Protein AF-A0A4Y2JZS1-F1 (afdb_monomer_lite)

Radius of gyration: 12.82 Å; chains: 1; bounding box: 27×29×31 Å

pLDDT: mean 78.24, std 15.92, range [42.5, 94.31]

Sequence (75 aa):
RDPAAPRVTKSVFVRVTRQFLGEEVTPEFSFGGQELTSAVLHQLRALFARAQSMAVRRRRRTVIDTDVILSFPEI

Structure (mmCIF, N/CA/C/O backbone):
data_AF-A0A4Y2JZS1-F1
#
_entry.id   AF-A0A4Y2JZS1-F1
#
loop_
_atom_site.group_PDB
_atom_site.id
_atom_site.type_symbol
_atom_site.label_atom_id
_atom_site.label_alt_id
_atom_site.label_comp_id
_atom_site.label_asym_id
_atom_site.label_entity_id
_atom_site.label_seq_id
_atom_site.pdbx_PDB_ins_code
_atom_site.Cartn_x
_atom_site.Cartn_y
_atom_site.Cartn_z
_atom_site.occupancy
_atom_site.B_iso_or_equiv
_atom_site.auth_seq_id
_atom_site.auth_comp_id
_atom_site.auth_asym_id
_atom_site.auth_atom_id
_atom_site.pdbx_PDB_model_num
ATOM 1 N N . ARG A 1 1 ? 8.357 3.510 12.041 1.00 57.88 1 ARG A N 1
ATOM 2 C CA . ARG A 1 1 ? 7.075 2.847 11.694 1.00 57.88 1 ARG A CA 1
ATOM 3 C C . ARG A 1 1 ? 6.077 3.257 12.758 1.00 57.88 1 ARG A C 1
ATOM 5 O O . ARG A 1 1 ? 6.327 2.940 13.910 1.00 57.88 1 ARG A O 1
ATOM 12 N N . ASP A 1 2 ? 5.033 3.994 12.397 1.00 67.56 2 ASP A N 1
ATOM 13 C CA . ASP A 1 2 ? 3.956 4.332 13.330 1.00 67.56 2 ASP A CA 1
ATOM 14 C C . ASP A 1 2 ? 3.198 3.040 13.712 1.00 67.56 2 ASP A C 1
ATOM 16 O O . ASP A 1 2 ? 2.657 2.382 12.818 1.00 67.56 2 ASP A O 1
ATOM 20 N N . PRO A 1 3 ? 3.189 2.620 14.992 1.00 69.25 3 PRO A N 1
ATOM 21 C CA . PRO A 1 3 ? 2.474 1.421 15.427 1.00 69.25 3 PRO A CA 1
ATOM 22 C C . PRO A 1 3 ? 0.948 1.559 15.310 1.00 69.25 3 PRO A C 1
ATOM 24 O O . PRO A 1 3 ? 0.247 0.546 15.315 1.00 69.25 3 PRO A O 1
ATOM 27 N N . ALA A 1 4 ? 0.423 2.781 15.181 1.00 77.44 4 ALA A N 1
ATOM 28 C CA . ALA A 1 4 ? -0.993 3.039 14.956 1.00 77.44 4 ALA A CA 1
ATOM 29 C C . ALA A 1 4 ? -1.399 2.945 13.477 1.00 77.44 4 ALA A C 1
ATOM 31 O O . ALA A 1 4 ? -2.600 2.856 13.194 1.00 77.44 4 ALA A O 1
ATOM 32 N N . ALA A 1 5 ? -0.433 2.920 12.550 1.00 83.38 5 ALA A N 1
ATOM 33 C CA . ALA A 1 5 ? -0.712 2.846 11.124 1.00 83.38 5 ALA A CA 1
ATOM 34 C C . ALA A 1 5 ? -1.457 1.544 10.770 1.00 83.38 5 ALA A C 1
ATOM 36 O O . ALA A 1 5 ? -1.076 0.460 11.232 1.00 83.38 5 ALA A O 1
ATOM 37 N N . PRO A 1 6 ? -2.498 1.611 9.921 1.00 92.12 6 PRO A N 1
ATOM 38 C CA . PRO A 1 6 ? -3.213 0.429 9.468 1.00 92.12 6 PRO A CA 1
ATOM 39 C C . PRO A 1 6 ? -2.273 -0.596 8.830 1.00 92.12 6 PRO A C 1
ATOM 41 O O . PRO A 1 6 ? -1.391 -0.259 8.039 1.00 92.12 6 PRO A O 1
ATOM 44 N N . ARG A 1 7 ? -2.452 -1.872 9.169 1.00 93.62 7 ARG A N 1
ATOM 45 C CA . ARG A 1 7 ? -1.600 -2.952 8.660 1.00 93.62 7 ARG A CA 1
ATOM 46 C C . ARG A 1 7 ? -1.882 -3.206 7.180 1.00 93.62 7 ARG A C 1
ATOM 48 O O . ARG A 1 7 ? -3.040 -3.343 6.794 1.00 93.62 7 ARG A O 1
ATOM 55 N N . VAL A 1 8 ? -0.827 -3.345 6.380 1.00 91.31 8 VAL A N 1
ATOM 56 C CA . VAL A 1 8 ? -0.900 -3.910 5.024 1.00 91.31 8 VAL A CA 1
ATOM 57 C C . VAL A 1 8 ? -0.605 -5.401 5.140 1.00 91.31 8 VAL A C 1
ATOM 59 O O . VAL A 1 8 ? 0.461 -5.789 5.620 1.00 91.31 8 VAL A O 1
ATOM 62 N N . THR A 1 9 ? -1.560 -6.248 4.767 1.00 91.12 9 THR A N 1
ATOM 63 C CA . THR A 1 9 ? -1.368 -7.702 4.811 1.00 91.12 9 THR A CA 1
ATOM 64 C C . THR A 1 9 ? -0.506 -8.166 3.638 1.00 91.12 9 THR A C 1
ATOM 66 O O . THR A 1 9 ? -0.461 -7.520 2.591 1.00 91.12 9 THR A O 1
ATOM 69 N N . LYS A 1 10 ? 0.148 -9.328 3.779 1.00 87.31 10 LYS A N 1
ATOM 70 C CA . LYS A 1 10 ? 0.918 -9.939 2.682 1.00 87.31 10 LYS A CA 1
ATOM 71 C C . LYS A 1 10 ? 0.051 -10.159 1.437 1.00 87.31 10 LYS A C 1
ATOM 73 O O . LYS A 1 10 ? 0.520 -9.937 0.331 1.00 87.31 10 LYS A O 1
ATOM 78 N N . SER A 1 11 ? -1.210 -10.553 1.613 1.00 86.69 11 SER A N 1
ATOM 79 C CA . SER A 1 11 ? -2.132 -10.789 0.499 1.00 86.69 11 SER A CA 1
ATOM 80 C C . SER A 1 11 ? -2.469 -9.509 -0.270 1.00 86.69 11 SER A C 1
ATOM 82 O O . SER A 1 11 ? -2.398 -9.517 -1.495 1.00 86.69 11 SER A O 1
ATOM 84 N N . VAL A 1 12 ? -2.758 -8.405 0.431 1.00 88.19 12 VAL A N 1
ATOM 85 C CA . VAL A 1 12 ? -2.970 -7.087 -0.192 1.00 88.19 12 VAL A CA 1
ATOM 86 C C . VAL A 1 12 ? -1.694 -6.622 -0.888 1.00 88.19 12 VAL A C 1
ATOM 88 O O . VAL A 1 12 ? -1.747 -6.213 -2.041 1.00 88.19 12 VAL A O 1
ATOM 91 N N . PHE A 1 13 ? -0.539 -6.748 -0.226 1.00 86.88 13 PHE A N 1
ATOM 92 C CA . PHE A 1 13 ? 0.750 -6.374 -0.805 1.00 86.88 13 PHE A CA 1
ATOM 93 C C . PHE A 1 13 ? 1.015 -7.094 -2.132 1.00 86.88 13 PHE A C 1
ATOM 95 O O . PHE A 1 13 ? 1.244 -6.443 -3.143 1.00 86.88 13 PHE A O 1
ATOM 102 N N . VAL A 1 14 ? 0.913 -8.427 -2.150 1.00 84.19 14 VAL A N 1
ATOM 103 C CA . VAL A 1 14 ? 1.178 -9.234 -3.351 1.00 84.19 14 VAL A CA 1
ATOM 104 C C . VAL A 1 14 ? 0.205 -8.906 -4.481 1.00 84.19 14 VAL A C 1
ATOM 106 O O . VAL A 1 14 ? 0.649 -8.693 -5.605 1.00 84.19 14 VAL A O 1
ATOM 109 N N . ARG A 1 15 ? -1.106 -8.836 -4.205 1.00 85.31 15 ARG A N 1
ATOM 110 C CA . ARG A 1 15 ? -2.106 -8.528 -5.242 1.00 85.31 15 ARG A CA 1
ATOM 111 C C . ARG A 1 15 ? -1.877 -7.157 -5.867 1.00 85.31 15 ARG A C 1
ATOM 113 O O . ARG A 1 15 ? -1.859 -7.041 -7.086 1.00 85.31 15 ARG A O 1
ATOM 120 N N . VAL A 1 16 ? -1.672 -6.139 -5.034 1.00 84.00 16 VAL A N 1
ATOM 121 C CA . VAL A 1 16 ? -1.465 -4.760 -5.490 1.00 84.00 16 VAL A CA 1
ATOM 122 C C . VAL A 1 16 ? -0.166 -4.635 -6.265 1.00 84.00 16 VAL A C 1
ATOM 124 O O . VAL A 1 16 ? -0.157 -4.002 -7.309 1.00 84.00 16 VAL A O 1
ATOM 127 N N . THR A 1 17 ? 0.923 -5.244 -5.792 1.00 81.25 17 THR A N 1
ATOM 128 C CA . THR A 1 17 ? 2.197 -5.222 -6.516 1.00 81.25 17 THR A CA 1
ATOM 129 C C . THR A 1 17 ? 2.070 -5.884 -7.887 1.00 81.25 17 THR A C 1
ATOM 131 O O . THR A 1 17 ? 2.528 -5.294 -8.857 1.00 81.25 17 THR A O 1
ATOM 134 N N . ARG A 1 18 ? 1.381 -7.029 -7.998 1.00 79.75 18 ARG A N 1
ATOM 135 C CA . ARG A 1 18 ? 1.110 -7.675 -9.297 1.00 79.75 18 ARG A CA 1
ATOM 136 C C . ARG A 1 18 ? 0.303 -6.771 -10.231 1.00 79.75 18 ARG A C 1
ATOM 138 O O . ARG A 1 18 ? 0.716 -6.531 -11.358 1.00 79.75 18 ARG A O 1
ATOM 145 N N . GLN A 1 19 ? -0.796 -6.200 -9.731 1.00 79.38 19 GLN A N 1
ATOM 146 C CA . GLN A 1 19 ? -1.624 -5.269 -10.503 1.00 79.38 19 GLN A CA 1
ATOM 147 C C . GLN A 1 19 ? -0.834 -4.026 -10.946 1.00 79.38 19 GLN A C 1
ATOM 149 O O . GLN A 1 19 ? -0.988 -3.567 -12.072 1.00 79.38 19 GLN A O 1
ATOM 154 N N . PHE A 1 20 ? 0.017 -3.487 -10.071 1.00 77.44 20 PHE A N 1
ATOM 155 C CA . PHE A 1 20 ? 0.831 -2.303 -10.346 1.00 77.44 20 PHE A CA 1
ATOM 156 C C . PHE A 1 20 ? 1.899 -2.557 -11.418 1.00 77.44 20 PHE A C 1
ATOM 158 O O . PHE A 1 20 ? 2.208 -1.659 -12.194 1.00 77.44 20 PHE A O 1
ATOM 165 N N . LEU A 1 21 ? 2.455 -3.769 -11.469 1.00 76.62 21 LEU A N 1
ATOM 166 C CA . LEU A 1 21 ? 3.451 -4.172 -12.465 1.00 76.62 21 LEU A CA 1
ATOM 167 C C . LEU A 1 21 ? 2.842 -4.544 -13.825 1.00 76.62 21 LEU A C 1
ATOM 169 O O . LEU A 1 21 ? 3.587 -4.795 -14.767 1.00 76.62 21 LEU A O 1
ATOM 173 N N . GLY A 1 22 ? 1.510 -4.576 -13.943 1.00 69.94 22 GLY A N 1
ATOM 174 C CA . GLY A 1 22 ? 0.836 -5.002 -15.171 1.00 69.94 22 GLY A CA 1
ATOM 175 C C . GLY A 1 22 ? 1.023 -6.489 -15.480 1.00 69.94 22 GLY A C 1
ATOM 176 O O . GLY A 1 22 ? 0.805 -6.904 -16.615 1.00 69.94 22 GLY A O 1
ATOM 177 N N . GLU A 1 23 ? 1.429 -7.294 -14.493 1.00 62.78 23 GLU A N 1
ATOM 178 C CA . GLU A 1 23 ? 1.527 -8.740 -14.658 1.00 62.78 23 GLU A CA 1
ATOM 179 C C . GLU A 1 23 ? 0.111 -9.323 -14.669 1.00 62.78 23 GLU A C 1
ATOM 181 O O . GLU A 1 23 ? -0.615 -9.243 -13.668 1.00 62.78 23 GLU A O 1
ATOM 186 N N . GLU A 1 24 ? -0.299 -9.911 -15.801 1.00 50.59 24 GLU A N 1
ATOM 187 C CA . GLU A 1 24 ? -1.470 -10.787 -15.826 1.00 50.59 24 GLU A CA 1
ATOM 188 C C . GLU A 1 24 ? -1.324 -11.802 -14.696 1.00 50.59 24 GLU A C 1
ATOM 190 O O . GLU A 1 24 ? -0.253 -12.377 -14.496 1.00 50.59 24 GLU A O 1
ATOM 195 N N . VAL A 1 25 ? -2.394 -11.964 -13.918 1.00 48.28 25 VAL A N 1
ATOM 196 C CA . VAL A 1 25 ? -2.434 -12.682 -12.641 1.00 48.28 25 VAL A CA 1
ATOM 197 C C . VAL A 1 25 ? -2.228 -14.183 -12.871 1.00 48.28 25 VAL A C 1
ATOM 199 O O . VAL A 1 25 ? -3.134 -14.989 -12.691 1.00 48.28 25 VAL A O 1
ATOM 202 N N . THR A 1 26 ? -1.026 -14.582 -13.268 1.00 44.19 26 THR A N 1
ATOM 203 C CA . THR A 1 26 ? -0.612 -15.973 -13.318 1.00 44.19 26 THR A CA 1
ATOM 204 C C . THR A 1 26 ? -0.333 -16.419 -11.877 1.00 44.19 26 THR A C 1
ATOM 206 O O . THR A 1 26 ? 0.377 -15.742 -11.118 1.00 44.19 26 THR A O 1
ATOM 209 N N . PRO A 1 27 ? -0.930 -17.533 -11.416 1.00 48.78 27 PRO A N 1
ATOM 210 C CA . PRO A 1 27 ? -0.758 -18.012 -10.042 1.00 48.78 27 PRO A CA 1
ATOM 211 C C . PRO A 1 27 ? 0.696 -18.364 -9.692 1.00 48.78 27 PRO A C 1
ATOM 213 O O . PRO A 1 27 ? 1.038 -18.444 -8.514 1.00 48.78 27 PRO A O 1
ATOM 216 N N . GLU A 1 28 ? 1.547 -18.530 -10.702 1.00 45.97 28 GLU A N 1
ATOM 217 C CA . GLU A 1 28 ? 2.877 -19.139 -10.625 1.00 45.97 28 GLU A CA 1
ATOM 218 C C . GLU A 1 28 ? 4.009 -18.154 -10.302 1.00 45.97 28 GLU A C 1
ATOM 220 O O . GLU A 1 28 ? 5.157 -18.566 -10.133 1.00 45.97 28 GLU A O 1
ATOM 225 N N . PHE A 1 29 ? 3.711 -16.861 -10.136 1.00 48.66 29 PHE A N 1
ATOM 226 C CA . PHE A 1 29 ? 4.734 -15.869 -9.811 1.00 48.66 29 PHE A CA 1
ATOM 227 C C . PHE A 1 29 ? 5.253 -16.023 -8.374 1.00 48.66 29 PHE A C 1
ATOM 229 O O . PHE A 1 29 ? 4.745 -15.425 -7.415 1.00 48.66 29 PHE A O 1
ATOM 236 N N . SER A 1 30 ? 6.309 -16.824 -8.245 1.00 47.53 30 SER A N 1
ATOM 237 C CA . SER A 1 30 ? 7.383 -16.571 -7.290 1.00 47.53 30 SER A CA 1
ATOM 238 C C . SER A 1 30 ? 7.989 -15.205 -7.628 1.00 47.53 30 SER A C 1
ATOM 240 O O . SER A 1 30 ? 8.127 -14.883 -8.803 1.00 47.53 30 SER A O 1
ATOM 242 N N . PHE A 1 31 ? 8.360 -14.395 -6.630 1.00 52.03 31 PHE A N 1
ATOM 243 C CA . PHE A 1 31 ? 9.162 -13.166 -6.802 1.00 52.03 31 PHE A CA 1
ATOM 244 C C . PHE A 1 31 ? 10.581 -13.515 -7.320 1.00 52.03 31 PHE A C 1
ATOM 246 O O . PHE A 1 31 ? 11.577 -13.277 -6.646 1.00 52.03 31 PHE A O 1
ATOM 253 N N . GLY A 1 32 ? 10.676 -14.202 -8.456 1.00 42.50 32 GLY A N 1
ATOM 254 C CA . GLY A 1 32 ? 11.799 -15.049 -8.847 1.00 42.50 32 GLY A CA 1
ATOM 255 C C . GLY A 1 32 ? 12.473 -14.606 -10.136 1.00 42.50 32 GLY A C 1
ATOM 256 O O . GLY A 1 32 ? 12.786 -15.454 -10.962 1.00 42.50 32 GLY A O 1
ATOM 257 N N . GLY A 1 33 ? 12.693 -13.302 -10.323 1.00 46.34 33 GLY A N 1
ATOM 258 C CA . GLY A 1 33 ? 13.564 -12.837 -11.409 1.00 46.34 33 GLY A CA 1
ATOM 259 C C . GLY A 1 33 ? 13.459 -11.360 -11.769 1.00 46.34 33 GLY A C 1
ATOM 260 O O . GLY A 1 33 ? 14.445 -10.791 -12.227 1.00 46.34 33 GLY A O 1
ATOM 261 N N . GLN A 1 34 ? 12.313 -10.714 -11.534 1.00 51.91 34 GLN A N 1
ATOM 262 C CA . GLN A 1 34 ? 12.188 -9.274 -11.752 1.00 51.91 34 GLN A CA 1
ATOM 263 C C . GLN A 1 34 ? 12.528 -8.527 -10.460 1.00 51.91 34 GLN A C 1
ATOM 265 O O . GLN A 1 34 ? 11.759 -8.506 -9.497 1.00 51.91 34 GLN A O 1
ATOM 270 N N . GLU A 1 35 ? 13.723 -7.947 -10.413 1.00 60.03 35 GLU A N 1
ATOM 271 C CA . GLU A 1 35 ? 14.1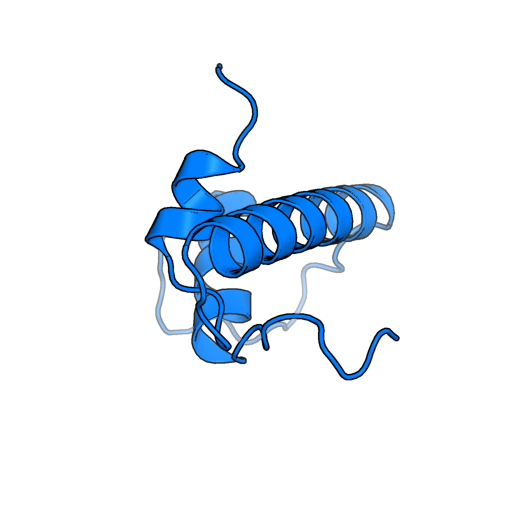17 -7.081 -9.311 1.00 60.03 35 GLU A CA 1
ATOM 272 C C . GLU A 1 35 ? 13.242 -5.820 -9.344 1.00 60.03 35 GLU A C 1
ATOM 274 O O . GLU A 1 35 ? 13.223 -5.081 -10.332 1.00 60.03 35 GLU A O 1
ATOM 279 N N . LEU A 1 36 ? 12.477 -5.579 -8.273 1.00 68.75 36 LEU A N 1
ATOM 280 C CA . LEU A 1 36 ? 11.718 -4.339 -8.138 1.00 68.75 36 LEU A CA 1
ATOM 281 C C . LEU A 1 36 ? 12.718 -3.186 -8.140 1.00 68.75 36 LEU A C 1
ATOM 283 O O . LEU A 1 36 ? 13.474 -3.012 -7.182 1.00 68.75 36 LEU A O 1
ATOM 287 N N . THR A 1 37 ? 12.713 -2.386 -9.205 1.00 77.62 37 THR A N 1
ATOM 288 C CA . THR A 1 37 ? 13.599 -1.225 -9.279 1.00 77.62 37 THR A CA 1
ATOM 289 C C . THR A 1 37 ? 13.332 -0.295 -8.092 1.00 77.62 37 THR A C 1
ATOM 291 O O . THR A 1 37 ? 12.218 -0.221 -7.560 1.00 77.62 37 THR A O 1
ATOM 294 N N . SER A 1 38 ? 14.348 0.461 -7.673 1.00 76.38 38 SER A N 1
ATOM 295 C CA . SER A 1 38 ? 14.206 1.440 -6.584 1.00 76.38 38 SER A CA 1
ATOM 296 C C . SER A 1 38 ? 13.033 2.410 -6.821 1.00 76.38 38 SER A C 1
ATOM 298 O O . SER A 1 38 ? 12.294 2.741 -5.891 1.00 76.38 38 SER A O 1
ATOM 300 N N . ALA A 1 39 ? 12.794 2.785 -8.084 1.00 78.38 39 ALA A N 1
ATOM 301 C CA . ALA A 1 39 ? 11.668 3.620 -8.492 1.00 78.38 39 ALA A CA 1
ATOM 302 C C . ALA A 1 39 ? 10.308 2.944 -8.237 1.00 78.38 39 ALA A C 1
ATOM 304 O O . ALA A 1 39 ? 9.422 3.558 -7.640 1.00 78.38 39 ALA A O 1
ATOM 305 N N . VAL A 1 40 ? 10.158 1.668 -8.607 1.00 79.50 40 VAL A N 1
ATOM 306 C CA . VAL A 1 40 ? 8.930 0.891 -8.362 1.00 79.50 40 VAL A CA 1
ATOM 307 C C . VAL A 1 40 ? 8.686 0.712 -6.864 1.00 79.50 40 VAL A C 1
ATOM 309 O O . VAL A 1 40 ? 7.573 0.925 -6.380 1.00 79.50 40 VAL A O 1
ATOM 312 N N . LEU A 1 41 ? 9.727 0.395 -6.089 1.00 83.00 41 LEU A N 1
ATOM 313 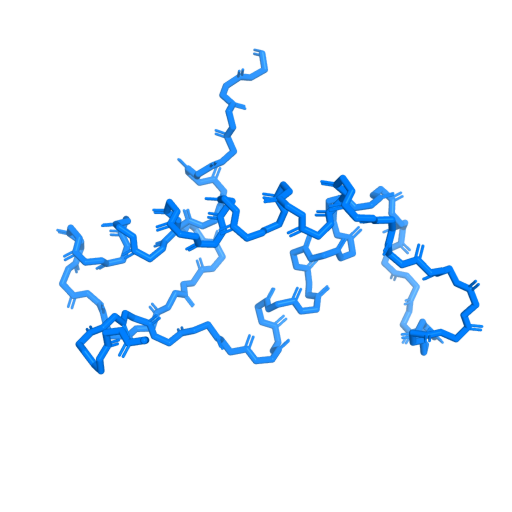C CA . LEU A 1 41 ? 9.621 0.297 -4.630 1.00 83.00 41 LEU A CA 1
ATOM 314 C C . LEU A 1 41 ? 9.191 1.622 -3.996 1.00 83.00 41 LEU A C 1
ATOM 316 O O . LEU A 1 41 ? 8.388 1.628 -3.060 1.00 83.00 41 LEU A O 1
ATOM 320 N N . HIS A 1 42 ? 9.713 2.744 -4.489 1.00 85.50 42 HIS A N 1
ATOM 321 C CA . HIS A 1 42 ? 9.328 4.069 -4.018 1.00 85.50 42 HIS A CA 1
ATOM 322 C C . HIS A 1 42 ? 7.852 4.371 -4.320 1.00 85.50 42 HIS A C 1
ATOM 324 O O . HIS A 1 42 ? 7.121 4.821 -3.435 1.00 85.50 42 HIS A O 1
ATOM 330 N N . GLN A 1 43 ? 7.385 4.058 -5.530 1.00 85.56 43 GLN A N 1
ATOM 331 C CA . GLN A 1 43 ? 5.984 4.234 -5.922 1.00 85.56 43 GLN A CA 1
ATOM 332 C C . GLN A 1 43 ? 5.036 3.355 -5.097 1.00 85.56 43 GLN A C 1
ATOM 334 O O . GLN A 1 43 ? 4.045 3.861 -4.569 1.00 85.56 43 GLN A O 1
ATOM 339 N N . LEU A 1 44 ? 5.367 2.075 -4.894 1.00 86.44 44 LEU A N 1
ATOM 340 C CA . LEU A 1 44 ? 4.585 1.169 -4.046 1.00 86.44 44 LEU A CA 1
ATOM 341 C C . LEU A 1 44 ? 4.526 1.660 -2.595 1.00 86.44 44 LEU A C 1
ATOM 343 O O . LEU A 1 44 ? 3.462 1.641 -1.978 1.00 86.44 44 LEU A O 1
ATOM 347 N N . ARG A 1 45 ? 5.643 2.152 -2.041 1.00 88.88 45 ARG A N 1
ATOM 348 C CA . ARG A 1 45 ? 5.664 2.750 -0.694 1.00 88.88 45 ARG A CA 1
ATOM 349 C C . ARG A 1 45 ? 4.739 3.961 -0.601 1.00 88.88 45 ARG A C 1
ATOM 351 O O . ARG A 1 45 ? 3.972 4.049 0.355 1.00 88.88 45 ARG A O 1
ATOM 358 N N . ALA A 1 46 ? 4.782 4.860 -1.584 1.00 89.81 46 ALA A N 1
ATOM 359 C CA . ALA A 1 46 ? 3.903 6.026 -1.627 1.00 89.81 46 ALA A CA 1
ATOM 360 C C . ALA A 1 46 ? 2.422 5.622 -1.745 1.00 89.81 46 ALA A C 1
ATOM 362 O O . ALA A 1 46 ? 1.575 6.167 -1.036 1.00 89.81 46 ALA A O 1
ATOM 363 N N . LEU A 1 47 ? 2.115 4.626 -2.581 1.00 90.75 47 LEU A N 1
ATOM 364 C CA . LEU A 1 47 ? 0.769 4.079 -2.743 1.00 90.75 47 LEU A CA 1
ATOM 365 C C . LEU A 1 47 ? 0.233 3.497 -1.428 1.00 90.75 47 LEU A C 1
ATOM 367 O O . LEU A 1 47 ? -0.862 3.857 -0.996 1.00 90.75 47 LEU A O 1
ATOM 371 N N . PHE A 1 48 ? 1.009 2.645 -0.751 1.00 91.94 48 PHE A N 1
ATOM 372 C CA . PHE A 1 48 ? 0.585 2.061 0.523 1.00 91.94 48 PHE A CA 1
ATOM 373 C C . PHE A 1 48 ? 0.482 3.093 1.645 1.00 91.94 48 PHE A C 1
ATOM 375 O O . PHE A 1 48 ? -0.416 2.973 2.474 1.00 91.94 48 PHE A O 1
ATOM 382 N N . ALA A 1 49 ? 1.330 4.123 1.660 1.00 91.88 49 ALA A N 1
ATOM 383 C CA . ALA A 1 49 ? 1.201 5.221 2.615 1.00 91.88 49 ALA A CA 1
ATOM 384 C C . ALA A 1 49 ? -0.138 5.960 2.442 1.00 91.88 49 ALA A C 1
ATOM 386 O O . ALA A 1 49 ? -0.850 6.187 3.422 1.00 91.88 49 ALA A O 1
ATOM 387 N N . ARG A 1 50 ? -0.537 6.253 1.195 1.00 92.62 50 ARG A N 1
ATOM 388 C CA . ARG A 1 50 ? -1.856 6.836 0.892 1.00 92.62 50 ARG A CA 1
ATOM 389 C C . ARG A 1 50 ? -2.999 5.900 1.293 1.00 92.62 50 ARG A C 1
ATOM 391 O O . ARG A 1 50 ? -3.939 6.338 1.956 1.00 92.62 50 ARG A O 1
ATOM 398 N N . ALA A 1 51 ? -2.876 4.605 1.003 1.00 93.06 51 ALA A N 1
ATOM 399 C CA . ALA A 1 51 ? -3.886 3.613 1.372 1.00 93.06 51 ALA A CA 1
ATOM 400 C C . ALA A 1 51 ? -4.042 3.488 2.897 1.00 93.06 51 ALA A C 1
ATOM 402 O O . 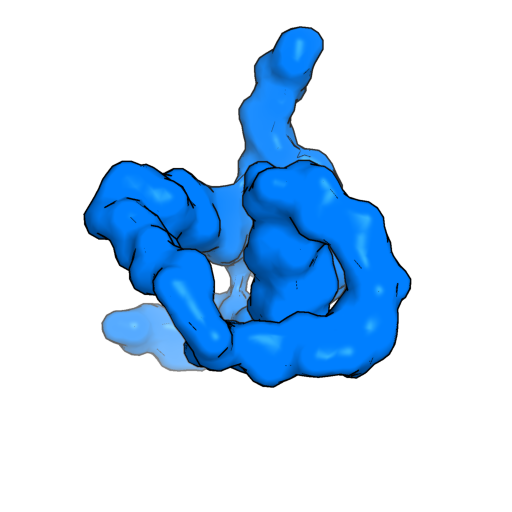ALA A 1 51 ? -5.153 3.373 3.414 1.00 93.06 51 ALA A O 1
ATOM 403 N N . GLN A 1 52 ? -2.942 3.587 3.645 1.00 94.31 52 GLN A N 1
ATOM 404 C CA . GLN A 1 52 ? -2.973 3.665 5.103 1.00 94.31 52 GLN A CA 1
ATOM 405 C C . GLN A 1 52 ? -3.697 4.925 5.582 1.00 94.31 52 GLN A C 1
ATOM 407 O O . GLN A 1 52 ? -4.545 4.825 6.466 1.00 94.31 52 GLN A O 1
ATOM 412 N N . SER A 1 53 ? -3.447 6.092 4.979 1.00 92.38 53 SER A N 1
ATOM 413 C CA . SER A 1 53 ? -4.201 7.314 5.297 1.00 92.38 53 SER A CA 1
ATOM 414 C C . SER A 1 53 ? -5.704 7.161 5.024 1.00 92.38 53 SER A C 1
ATOM 416 O O . SER A 1 53 ? -6.522 7.601 5.833 1.00 92.38 53 SER A O 1
ATOM 418 N N . MET A 1 54 ? -6.088 6.494 3.932 1.00 92.69 54 MET A N 1
ATOM 419 C CA . MET A 1 54 ? -7.492 6.204 3.616 1.00 92.69 54 MET A CA 1
ATOM 420 C C . MET A 1 54 ? -8.134 5.260 4.636 1.00 92.69 54 MET A C 1
ATOM 422 O O . MET A 1 54 ? -9.234 5.533 5.127 1.00 92.69 54 MET A O 1
ATOM 426 N N . ALA A 1 55 ? -7.422 4.207 5.038 1.00 93.69 55 ALA A N 1
ATOM 427 C CA . ALA A 1 55 ? -7.875 3.302 6.087 1.00 93.69 55 ALA A CA 1
ATOM 428 C C . ALA A 1 55 ? -8.048 4.031 7.434 1.00 93.69 55 ALA A C 1
ATOM 430 O O . ALA A 1 55 ? -9.064 3.826 8.101 1.00 93.69 55 ALA A O 1
ATOM 431 N N . VAL A 1 56 ? -7.134 4.944 7.798 1.00 92.94 56 VAL A N 1
ATOM 432 C CA . VAL A 1 56 ? -7.266 5.797 8.998 1.00 92.94 56 VAL A CA 1
ATOM 433 C C . VAL A 1 56 ? -8.531 6.651 8.929 1.00 92.94 56 VAL A C 1
ATOM 435 O O . VAL A 1 56 ? -9.320 6.641 9.874 1.00 92.94 56 VAL A O 1
ATOM 438 N N . ARG A 1 57 ? -8.775 7.343 7.806 1.00 91.31 57 ARG A N 1
ATOM 439 C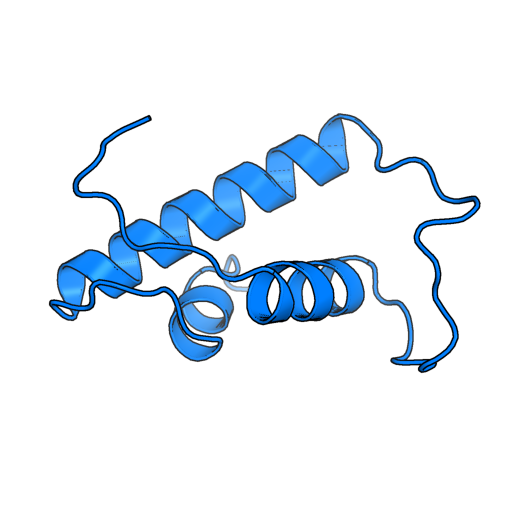 CA . ARG A 1 57 ? -9.978 8.178 7.612 1.00 91.31 57 ARG A CA 1
ATOM 440 C C . ARG A 1 57 ? -11.272 7.382 7.776 1.00 91.31 57 ARG A C 1
ATOM 442 O O . ARG A 1 57 ? -12.262 7.911 8.270 1.00 91.31 57 ARG A O 1
ATOM 449 N N . ARG A 1 58 ? -11.251 6.097 7.418 1.00 91.94 58 ARG A N 1
ATOM 450 C CA . ARG A 1 58 ? -12.385 5.173 7.573 1.00 91.94 58 ARG A CA 1
ATOM 451 C C . ARG A 1 58 ? -12.372 4.392 8.893 1.00 91.94 58 ARG A C 1
ATOM 453 O O . ARG A 1 58 ? -13.138 3.444 9.032 1.00 91.94 58 ARG A O 1
ATOM 460 N N . ARG A 1 59 ? -11.527 4.781 9.858 1.00 92.56 59 ARG A N 1
ATOM 461 C CA . ARG A 1 59 ? -11.371 4.154 11.186 1.00 92.56 59 ARG A CA 1
ATOM 462 C C . ARG A 1 59 ? -11.029 2.659 11.130 1.00 92.56 59 ARG A C 1
ATOM 464 O O . ARG A 1 59 ? -11.426 1.888 12.001 1.00 92.56 59 ARG A O 1
ATOM 471 N N . ARG A 1 60 ? -10.277 2.232 10.113 1.00 91.69 60 ARG A N 1
ATOM 472 C CA . ARG A 1 60 ? -9.864 0.836 9.924 1.00 91.69 60 ARG A CA 1
ATOM 473 C C . ARG A 1 60 ? -8.427 0.617 10.378 1.00 91.69 60 ARG A C 1
ATOM 475 O O . ARG A 1 60 ? -7.555 1.451 10.173 1.00 91.69 60 ARG A O 1
ATOM 482 N N . ARG A 1 61 ? -8.179 -0.547 10.986 1.00 93.06 61 ARG A N 1
ATOM 483 C CA . ARG A 1 61 ? -6.849 -0.996 11.447 1.00 93.06 61 ARG A CA 1
ATOM 484 C C . ARG A 1 61 ? -6.083 -1.808 10.399 1.00 93.06 61 ARG A C 1
ATOM 486 O O . ARG A 1 61 ? -4.925 -2.164 10.617 1.00 93.06 61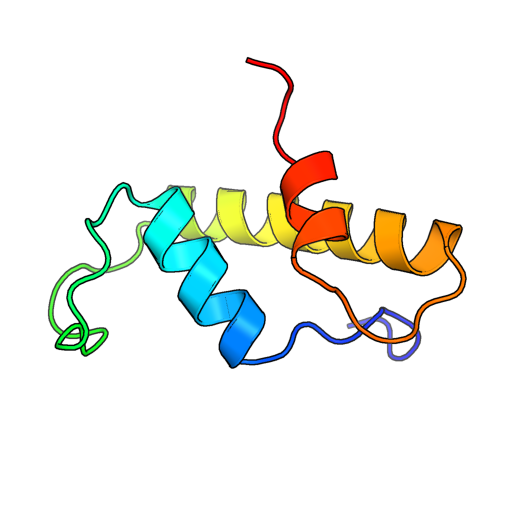 ARG A O 1
ATOM 493 N N . THR A 1 62 ? -6.711 -2.096 9.266 1.00 93.50 62 THR A N 1
ATOM 494 C CA . THR A 1 62 ? -6.143 -2.888 8.174 1.00 93.50 62 THR A CA 1
ATOM 495 C C . THR A 1 62 ? -6.511 -2.237 6.849 1.00 93.50 62 THR A C 1
ATOM 497 O O . THR A 1 62 ? -7.656 -1.818 6.659 1.00 93.50 62 THR A O 1
ATOM 500 N N . VAL A 1 63 ? -5.524 -2.136 5.962 1.00 93.81 63 VAL A N 1
ATOM 501 C CA . VAL A 1 63 ? -5.703 -1.682 4.582 1.00 93.81 63 VAL A CA 1
ATOM 502 C C . VAL A 1 63 ? -6.440 -2.768 3.806 1.00 93.81 63 VAL A C 1
ATOM 504 O O . VAL A 1 63 ? -6.073 -3.941 3.891 1.00 93.81 63 VAL A O 1
ATOM 507 N N . ILE A 1 64 ? -7.467 -2.376 3.057 1.00 92.31 64 ILE A N 1
ATOM 508 C CA . ILE A 1 64 ? -8.186 -3.260 2.129 1.00 92.31 64 ILE A CA 1
ATOM 509 C C . ILE A 1 64 ? -7.986 -2.774 0.696 1.00 92.31 64 ILE A C 1
ATOM 511 O O . ILE A 1 64 ? -7.585 -1.633 0.474 1.00 92.31 64 ILE A O 1
ATOM 515 N N . ASP A 1 65 ? -8.340 -3.613 -0.272 1.00 87.81 65 ASP A N 1
ATOM 516 C CA . ASP A 1 65 ? -8.148 -3.327 -1.697 1.00 87.81 65 ASP A CA 1
ATOM 517 C C . ASP A 1 65 ? -8.787 -1.985 -2.115 1.00 87.81 65 ASP A C 1
ATOM 519 O O . ASP A 1 65 ? -8.159 -1.188 -2.806 1.00 87.81 65 ASP A O 1
ATOM 523 N N . THR A 1 66 ? -9.974 -1.647 -1.595 1.00 88.75 66 THR A N 1
ATOM 524 C CA . THR A 1 66 ? -10.629 -0.348 -1.839 1.00 88.75 66 THR A CA 1
ATOM 525 C C . THR A 1 66 ? -9.793 0.858 -1.402 1.00 88.75 66 THR A C 1
ATOM 527 O O . THR A 1 66 ? -9.822 1.879 -2.078 1.00 88.75 66 THR A O 1
ATOM 530 N N . ASP A 1 67 ? -9.043 0.782 -0.295 1.00 90.25 67 ASP A N 1
ATOM 531 C CA . ASP A 1 67 ? -8.175 1.904 0.108 1.00 90.25 67 ASP A CA 1
ATOM 532 C C . ASP A 1 67 ? -7.067 2.139 -0.908 1.00 90.25 67 ASP A C 1
ATOM 534 O O . ASP A 1 67 ? -6.670 3.278 -1.138 1.00 90.25 67 ASP A O 1
ATOM 538 N N . VAL A 1 68 ? -6.562 1.051 -1.489 1.00 87.88 68 VAL A N 1
ATOM 539 C CA . VAL A 1 68 ? -5.483 1.087 -2.467 1.00 87.88 68 VAL A CA 1
ATOM 540 C C . VAL A 1 68 ? -5.998 1.620 -3.797 1.00 87.88 68 VAL A C 1
ATOM 542 O O . VAL A 1 68 ? -5.369 2.516 -4.346 1.00 87.88 68 VAL A O 1
ATOM 545 N N . ILE A 1 69 ? -7.162 1.150 -4.262 1.00 84.62 69 ILE A N 1
ATOM 546 C CA . ILE A 1 69 ? -7.828 1.650 -5.479 1.00 84.62 69 ILE A CA 1
ATOM 547 C C . ILE A 1 69 ? -8.016 3.169 -5.399 1.00 84.62 69 ILE A C 1
ATOM 549 O O . ILE A 1 69 ? -7.631 3.890 -6.311 1.00 84.62 69 ILE A O 1
ATOM 553 N N . LEU A 1 70 ? -8.514 3.668 -4.265 1.00 84.75 70 LEU A N 1
ATOM 554 C CA . LEU A 1 70 ? -8.705 5.105 -4.032 1.00 84.75 70 LEU A CA 1
ATOM 555 C C . LEU A 1 70 ? -7.394 5.890 -3.840 1.00 84.75 70 LEU A C 1
ATOM 557 O O . LEU A 1 70 ? -7.428 7.105 -3.677 1.00 84.75 70 LEU A O 1
ATOM 561 N N . SER A 1 71 ? -6.252 5.203 -3.786 1.00 84.56 71 SER A N 1
ATOM 562 C CA . SER A 1 71 ? -4.924 5.795 -3.596 1.00 84.56 71 SER A CA 1
ATOM 563 C C . SER A 1 71 ? -4.089 5.828 -4.875 1.00 84.56 71 SER A C 1
ATOM 565 O O . SER A 1 71 ? -2.958 6.342 -4.847 1.00 84.56 71 SER A O 1
ATOM 567 N N . PHE A 1 72 ? -4.602 5.276 -5.977 1.00 80.06 72 PHE A N 1
ATOM 568 C CA . PHE A 1 72 ? -4.014 5.506 -7.287 1.00 80.06 72 PHE A CA 1
ATOM 569 C C . PHE A 1 72 ? -4.185 6.984 -7.656 1.00 80.06 72 PHE A C 1
ATOM 571 O O . PHE A 1 72 ? -5.228 7.565 -7.354 1.00 80.06 72 PHE A O 1
ATOM 578 N N . PRO A 1 73 ? -3.156 7.622 -8.238 1.00 65.88 73 PRO A N 1
ATOM 579 C CA . PRO A 1 73 ? -3.351 8.929 -8.845 1.00 65.88 73 PRO A CA 1
ATOM 580 C C . PRO A 1 73 ? -4.435 8.795 -9.922 1.00 65.88 73 PRO A C 1
ATOM 582 O O . PRO A 1 73 ? -4.422 7.816 -10.669 1.00 65.88 73 PRO A O 1
ATOM 585 N N . GLU A 1 74 ? -5.388 9.730 -9.947 1.00 58.81 74 GLU A N 1
ATOM 586 C CA . GLU A 1 74 ? -6.345 9.833 -11.052 1.00 58.81 74 GLU A CA 1
ATO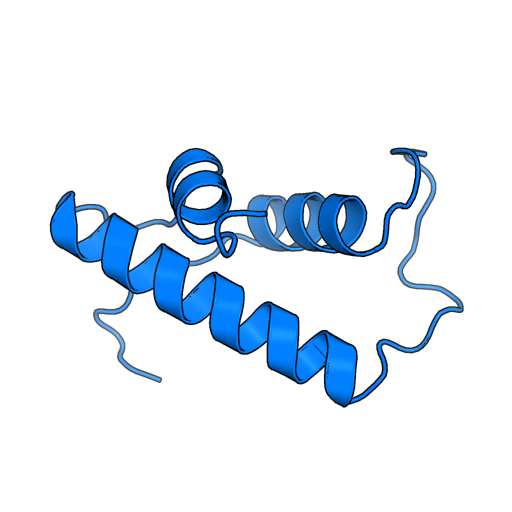M 587 C C . GLU A 1 74 ? -5.545 9.899 -12.363 1.00 58.81 74 GLU A C 1
ATOM 589 O O . GLU A 1 74 ? -4.556 10.636 -12.445 1.00 58.81 74 GLU A O 1
ATOM 594 N N . ILE A 1 75 ? -5.906 9.031 -13.312 1.00 47.81 75 ILE A N 1
ATOM 595 C CA . ILE A 1 75 ? -5.290 8.928 -14.643 1.00 47.81 75 ILE A CA 1
ATOM 596 C C . ILE A 1 75 ? -5.848 10.045 -15.521 1.00 47.81 75 ILE A C 1
ATOM 598 O O . ILE A 1 75 ? -7.085 10.235 -15.473 1.00 47.81 75 ILE A O 1
#

Organism: Araneus ventricosus (NCBI:txid182803)

Foldseek 3Di:
DPPQFADEDPVNLVVVLCVLVVPDPDVPDDVPDDDCPPVNVVVSVQLVVQQSVQCVVVVHNHRDNVSSVVSDDDD

Secondary structure (DSSP, 8-state):
--TTSPBPPHHHHHHHHHHHTT----TT--S-S----HHHHHHHHHHHHHHHHHHHHTT-SB--HHHHHTTSPP-